Protein AF-A0A7U9C4B5-F1 (afdb_monomer)

Sequence (46 aa):
MGTPVEMAPVPDSVRDLVFGKYVIRYSVHASAIIILRVWHGLEGER

Organism: NCBI:txid1072583

pLDDT: mean 88.36, std 11.2, range [49.97, 96.88]

Mean predicted aligned error: 4.56 Å

Foldseek 3Di:
DFDWDPPPPDTPQWGWDDDPQKIWIWGDDPPDIGTDDIDGNCPPVD

Solvent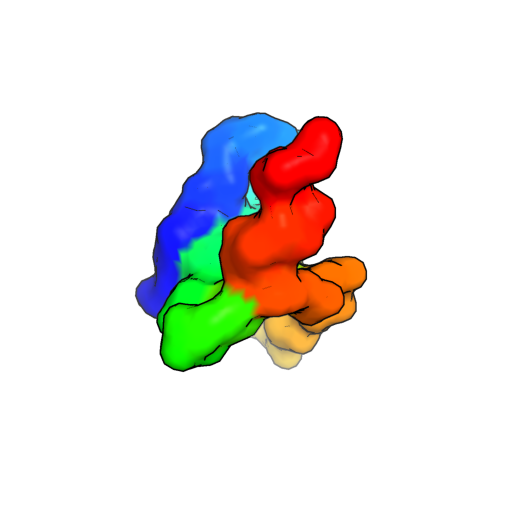-accessible surface area (backbone atoms only — not comparable to full-atom values): 2870 Å² total; per-residue (Å²): 133,59,49,64,42,84,87,38,97,47,82,76,33,29,30,39,38,80,56,92,63,33,37,37,33,30,36,64,54,100,88,49,75,46,82,75,47,76,47,53,68,70,77,74,78,122

Secondary structure (DSSP, 8-state):
--EE-TT-SSTTSEEEEEETTEEEEEEEETTEEEEEEEEETTTT--

InterPro domains:
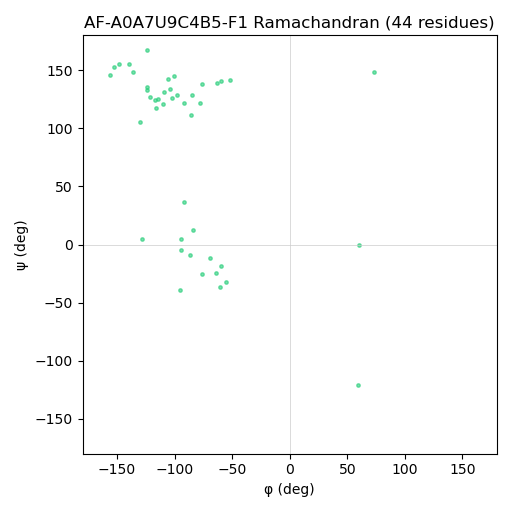  IPR007712 Toxin-antitoxin system, RelE/ParE toxin family [PF05016] (11-41)
  IPR035093 Toxin-antitoxin system, RelE/ParE toxin domain superfamily [G3DSA:3.30.2310.20] (1-44)

Structure (mmCIF, N/CA/C/O backbone):
data_AF-A0A7U9C4B5-F1
#
_entry.id   AF-A0A7U9C4B5-F1
#
loop_
_atom_site.group_PDB
_atom_site.id
_atom_site.type_symbol
_atom_site.label_atom_id
_atom_site.label_alt_id
_atom_site.label_comp_id
_atom_site.label_asym_id
_atom_site.label_entity_id
_atom_site.label_seq_id
_atom_site.pdbx_PDB_ins_code
_atom_site.Cartn_x
_atom_site.Cartn_y
_atom_site.Cartn_z
_atom_site.occupancy
_atom_site.B_iso_or_equiv
_atom_site.auth_seq_id
_atom_site.auth_comp_id
_atom_site.auth_asym_id
_atom_site.auth_atom_id
_atom_site.pdbx_PDB_model_num
ATOM 1 N N . MET A 1 1 ? -4.998 3.829 -11.183 1.00 76.00 1 MET A N 1
ATOM 2 C CA . MET A 1 1 ? -5.677 3.369 -9.951 1.00 76.00 1 MET A CA 1
ATOM 3 C C . MET A 1 1 ? -4.623 3.263 -8.850 1.00 76.00 1 MET A C 1
ATOM 5 O O . MET A 1 1 ? -3.571 2.700 -9.122 1.00 76.00 1 MET A O 1
ATOM 9 N N . GLY A 1 2 ? -4.869 3.865 -7.678 1.00 82.38 2 GLY A N 1
ATOM 10 C CA . GLY A 1 2 ? -3.935 3.952 -6.536 1.00 82.38 2 GLY A CA 1
ATOM 11 C C . GLY A 1 2 ? -2.758 4.928 -6.708 1.00 82.38 2 GLY A C 1
ATOM 12 O O . GLY A 1 2 ? -2.270 5.120 -7.824 1.00 82.38 2 GLY A O 1
ATOM 13 N N . THR A 1 3 ? -2.301 5.517 -5.602 1.00 91.56 3 THR A N 1
ATOM 14 C CA . THR A 1 3 ? -1.119 6.393 -5.532 1.00 91.56 3 THR A CA 1
ATOM 15 C C . THR A 1 3 ? 0.141 5.535 -5.372 1.00 91.56 3 THR A C 1
ATOM 17 O O . THR A 1 3 ? 0.149 4.668 -4.496 1.00 91.56 3 THR A O 1
ATOM 20 N N . PRO A 1 4 ? 1.192 5.716 -6.194 1.00 92.25 4 PRO A N 1
ATOM 21 C CA . PRO A 1 4 ? 2.453 4.994 -6.024 1.00 92.25 4 PRO A CA 1
ATOM 22 C C . PRO A 1 4 ? 3.089 5.266 -4.658 1.00 92.25 4 PRO A C 1
ATOM 24 O O . PRO A 1 4 ? 3.080 6.396 -4.176 1.00 92.25 4 PRO A O 1
ATOM 27 N N . VAL A 1 5 ? 3.670 4.234 -4.047 1.00 91.88 5 VAL A N 1
ATOM 28 C CA . VAL A 1 5 ? 4.480 4.387 -2.833 1.00 91.88 5 VAL A CA 1
ATOM 29 C C . VAL A 1 5 ? 5.909 4.728 -3.247 1.00 91.88 5 VAL A C 1
ATOM 31 O O . VAL A 1 5 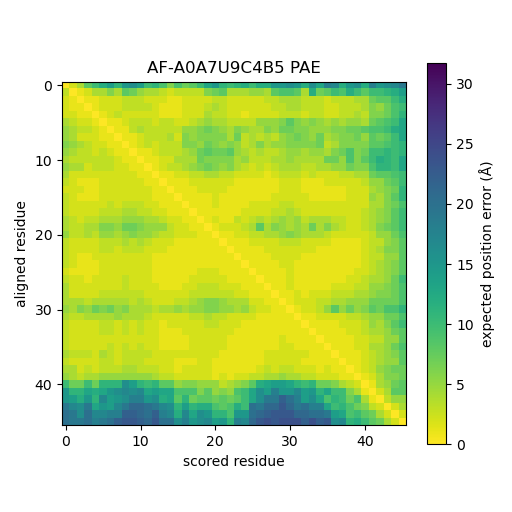? 6.603 3.883 -3.805 1.00 91.88 5 VAL A O 1
ATOM 34 N N . GLU A 1 6 ? 6.359 5.951 -2.963 1.00 88.88 6 GLU A N 1
ATOM 35 C CA . GLU A 1 6 ? 7.653 6.473 -3.442 1.00 88.88 6 GLU A CA 1
ATOM 36 C C . GLU A 1 6 ? 8.863 5.662 -2.959 1.00 88.88 6 GLU A C 1
ATOM 38 O O . GLU A 1 6 ? 9.806 5.450 -3.713 1.00 88.88 6 GLU A O 1
ATOM 43 N N . MET A 1 7 ? 8.825 5.152 -1.725 1.00 88.69 7 MET A N 1
ATOM 44 C CA . MET A 1 7 ? 9.914 4.339 -1.165 1.00 88.69 7 MET A CA 1
ATOM 45 C C . MET A 1 7 ? 9.842 2.854 -1.556 1.00 88.69 7 MET A C 1
ATOM 47 O O . MET A 1 7 ? 10.494 2.018 -0.926 1.00 88.69 7 MET A O 1
ATOM 51 N N . ALA A 1 8 ? 9.009 2.483 -2.533 1.00 88.06 8 ALA A N 1
ATOM 52 C CA . ALA A 1 8 ? 8.969 1.110 -3.010 1.00 88.06 8 ALA A CA 1
ATOM 53 C C . ALA A 1 8 ? 10.328 0.726 -3.633 1.00 88.06 8 ALA A C 1
ATOM 55 O O . ALA A 1 8 ? 10.904 1.516 -4.379 1.00 88.06 8 ALA A O 1
ATOM 56 N N . PRO A 1 9 ? 10.835 -0.496 -3.384 1.00 85.62 9 PRO A N 1
ATOM 57 C CA . PRO A 1 9 ? 12.126 -0.936 -3.921 1.00 85.62 9 PRO A CA 1
ATOM 58 C C . PRO A 1 9 ? 12.133 -1.010 -5.454 1.00 85.62 9 PRO A C 1
ATOM 60 O O . PRO A 1 9 ? 13.186 -0.904 -6.075 1.00 85.62 9 PRO A O 1
ATOM 63 N N . VAL A 1 10 ? 10.955 -1.184 -6.061 1.00 89.25 10 VAL A N 1
ATOM 64 C CA . VAL A 1 10 ? 10.743 -1.089 -7.505 1.00 89.25 10 VAL A CA 1
ATOM 65 C C . VAL A 1 10 ? 9.705 0.007 -7.757 1.00 89.25 10 VAL A C 1
ATOM 67 O O . VAL A 1 10 ? 8.614 -0.071 -7.172 1.00 89.25 10 VAL A O 1
ATOM 70 N N . PRO A 1 11 ? 9.995 1.002 -8.615 1.00 87.25 11 PRO A N 1
ATOM 71 C CA . PRO A 1 11 ? 9.038 2.049 -8.957 1.00 87.25 11 PRO A CA 1
ATOM 72 C C . PRO A 1 11 ? 7.697 1.468 -9.413 1.00 87.25 11 PRO A C 1
ATOM 74 O O . PRO A 1 11 ? 7.657 0.437 -10.083 1.00 87.25 11 PRO A O 1
ATOM 77 N N . ASP A 1 12 ? 6.598 2.109 -9.012 1.00 84.56 12 ASP A N 1
ATOM 78 C CA . ASP A 1 12 ? 5.218 1.748 -9.380 1.00 84.56 12 ASP A CA 1
ATOM 79 C C . ASP A 1 12 ? 4.725 0.343 -8.977 1.00 84.56 12 ASP A C 1
ATOM 81 O O . ASP A 1 12 ? 3.559 0.013 -9.229 1.00 84.56 12 ASP A O 1
ATOM 85 N N . SER A 1 13 ? 5.566 -0.465 -8.322 1.00 93.31 13 SER A N 1
ATOM 86 C CA . SER A 1 13 ? 5.245 -1.845 -7.934 1.00 93.31 1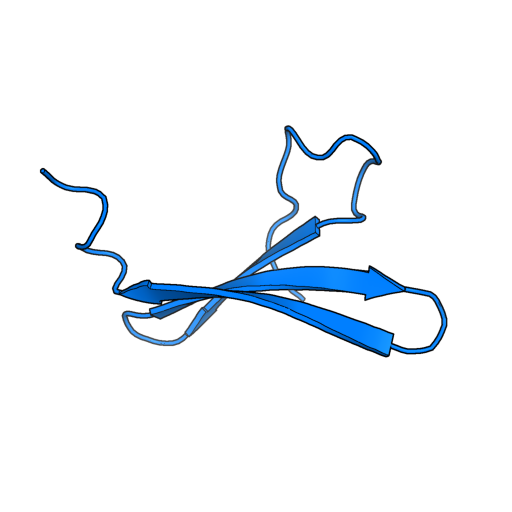3 SER A CA 1
ATOM 87 C C . SER A 1 13 ? 4.311 -1.941 -6.730 1.00 93.31 13 SER A C 1
ATOM 89 O O . SER A 1 13 ? 3.586 -2.926 -6.610 1.00 93.31 13 SER A O 1
ATOM 91 N N . VAL A 1 14 ? 4.300 -0.926 -5.859 1.00 95.75 14 VAL A N 1
ATOM 92 C CA . VAL A 1 14 ? 3.454 -0.850 -4.661 1.00 95.75 14 VAL A CA 1
ATOM 93 C C . VAL A 1 14 ? 2.630 0.428 -4.700 1.00 95.75 14 VAL A C 1
ATOM 95 O O . VAL A 1 14 ? 3.139 1.504 -5.019 1.00 95.75 14 VAL A O 1
ATOM 98 N N . ARG A 1 15 ? 1.342 0.307 -4.377 1.00 95.19 15 ARG A N 1
ATOM 99 C CA . ARG A 1 15 ? 0.367 1.395 -4.449 1.00 95.19 15 ARG A CA 1
ATOM 100 C C . ARG A 1 15 ? -0.519 1.421 -3.214 1.00 95.19 15 ARG A C 1
ATOM 102 O O . ARG A 1 15 ? -0.855 0.370 -2.668 1.00 95.19 15 ARG A O 1
ATOM 109 N N . ASP A 1 16 ? -0.944 2.623 -2.848 1.00 94.81 16 ASP A N 1
ATOM 110 C CA . ASP A 1 16 ? -1.964 2.863 -1.835 1.00 94.81 16 ASP A CA 1
ATOM 111 C C . ASP A 1 16 ? -3.293 3.247 -2.501 1.00 94.81 16 ASP A C 1
ATOM 113 O O . ASP A 1 16 ? -3.352 4.074 -3.415 1.00 94.81 16 ASP A O 1
ATOM 117 N N . LEU A 1 17 ? -4.384 2.637 -2.045 1.00 94.44 17 LEU A N 1
ATOM 118 C CA . LEU A 1 17 ? -5.755 2.994 -2.397 1.00 94.44 17 LEU A CA 1
ATOM 119 C C . LEU A 1 17 ? -6.483 3.458 -1.138 1.00 94.44 17 LEU A C 1
ATOM 121 O O . LEU A 1 17 ? -6.565 2.720 -0.159 1.00 94.44 17 LEU A O 1
ATOM 125 N N . VAL A 1 18 ? -7.043 4.665 -1.191 1.00 92.06 18 VAL A N 1
ATOM 126 C CA . VAL A 1 18 ? -7.916 5.186 -0.136 1.00 92.06 18 VAL A CA 1
ATOM 127 C C . VAL A 1 18 ? -9.358 4.837 -0.483 1.00 92.06 18 VAL A C 1
ATOM 129 O O . VAL A 1 18 ? -9.859 5.222 -1.540 1.00 92.06 18 VAL A O 1
ATOM 132 N N . PHE A 1 19 ? -10.022 4.106 0.409 1.00 90.69 19 PHE A N 1
ATOM 133 C CA . PHE A 1 19 ? -11.433 3.758 0.295 1.00 90.69 19 PHE A CA 1
ATOM 134 C C . PHE A 1 19 ? -12.157 4.090 1.603 1.00 90.69 19 PHE A C 1
A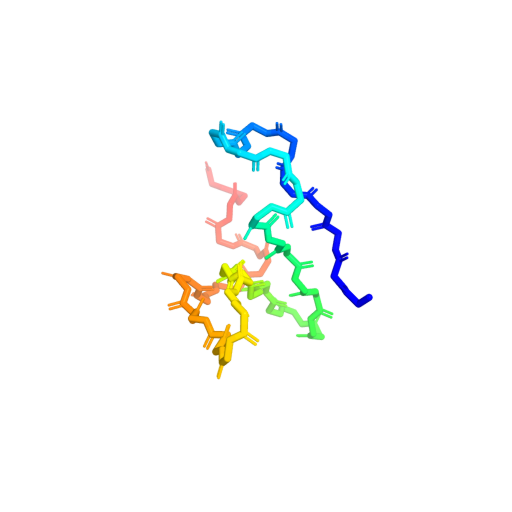TOM 136 O O . PHE A 1 19 ? -12.010 3.408 2.620 1.00 90.69 19 PHE A O 1
ATOM 143 N N . GLY A 1 20 ? -12.933 5.177 1.589 1.00 91.00 20 GLY A N 1
ATOM 144 C CA . GLY A 1 20 ? -13.541 5.719 2.802 1.00 91.00 20 GLY A CA 1
ATOM 145 C C . GLY A 1 20 ? -12.470 6.103 3.825 1.00 91.00 20 GLY A C 1
ATOM 146 O O . GLY A 1 20 ? -11.605 6.923 3.537 1.00 91.00 20 GLY A O 1
ATOM 147 N N . LYS A 1 21 ? -12.523 5.496 5.016 1.00 91.38 21 LYS A N 1
ATOM 148 C CA . LYS A 1 21 ? -11.528 5.695 6.084 1.00 91.38 21 LYS A CA 1
ATOM 149 C C . LYS A 1 21 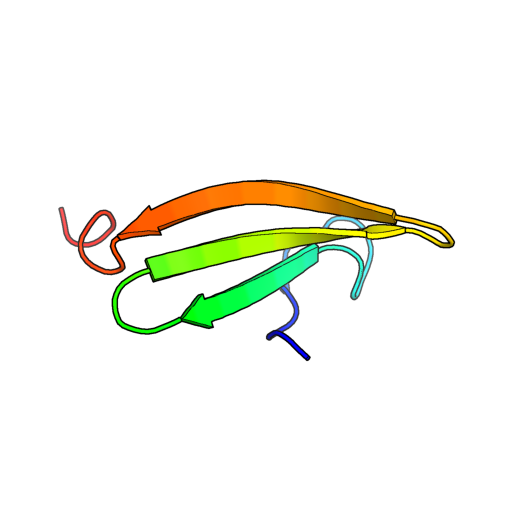? -10.416 4.647 6.095 1.00 91.38 21 LYS A C 1
ATOM 151 O O . LYS A 1 21 ? -9.609 4.646 7.017 1.00 91.38 21 LYS A O 1
ATOM 156 N N . TYR A 1 22 ? -10.381 3.741 5.125 1.00 93.88 22 TYR A N 1
ATOM 157 C CA . TYR A 1 22 ? -9.374 2.691 5.061 1.00 93.88 22 TYR A CA 1
ATOM 158 C C . TYR A 1 22 ? -8.350 2.992 3.978 1.00 93.88 22 TYR A C 1
ATOM 160 O O . TYR A 1 22 ? -8.685 3.484 2.898 1.00 93.88 22 TYR A O 1
ATOM 168 N N . VAL A 1 23 ? -7.101 2.654 4.272 1.00 93.69 23 VAL A N 1
ATOM 169 C CA . VAL A 1 23 ? -6.015 2.634 3.302 1.00 93.69 23 VAL A CA 1
ATOM 170 C C . VAL A 1 23 ? -5.649 1.182 3.035 1.00 93.69 23 VAL A C 1
ATOM 172 O O . VAL A 1 23 ? -5.493 0.377 3.956 1.00 93.69 23 VAL A O 1
ATOM 175 N N . ILE A 1 24 ? -5.547 0.846 1.755 1.00 95.94 24 ILE A N 1
ATOM 176 C CA . ILE A 1 24 ? -5.182 -0.478 1.267 1.00 95.94 24 ILE A CA 1
ATOM 177 C C . ILE A 1 24 ? -3.860 -0.336 0.524 1.00 95.94 24 ILE A C 1
ATOM 179 O O . ILE A 1 24 ? -3.808 0.335 -0.506 1.00 95.94 24 ILE A O 1
ATOM 183 N N . ARG A 1 25 ? -2.812 -1.001 1.012 1.00 95.56 25 ARG A N 1
ATOM 184 C CA . ARG A 1 25 ? -1.532 -1.121 0.311 1.00 95.56 25 ARG A CA 1
ATOM 185 C C . ARG A 1 25 ? -1.464 -2.448 -0.414 1.00 95.56 25 ARG A C 1
ATOM 187 O O . ARG A 1 25 ? -1.657 -3.495 0.205 1.00 95.56 25 ARG A O 1
ATOM 194 N N . TYR A 1 26 ? -1.145 -2.413 -1.698 1.00 96.88 26 TYR A N 1
ATOM 195 C CA . TYR A 1 26 ? -1.042 -3.604 -2.533 1.00 96.88 26 TYR A CA 1
ATOM 196 C C . TYR A 1 26 ? 0.143 -3.525 -3.489 1.00 96.88 26 TYR A C 1
ATOM 198 O O . TYR A 1 26 ? 0.584 -2.433 -3.851 1.00 96.88 26 TYR A O 1
ATOM 206 N N . SER A 1 27 ? 0.643 -4.686 -3.909 1.00 96.19 27 SER A N 1
ATOM 207 C CA . SER A 1 27 ? 1.604 -4.797 -5.002 1.00 96.19 27 SER A CA 1
ATOM 208 C C . SER A 1 27 ? 0.929 -5.229 -6.301 1.00 96.19 27 SER A C 1
ATOM 210 O O . SER A 1 27 ? -0.028 -6.011 -6.301 1.00 96.19 27 SER A O 1
ATOM 212 N N . VAL A 1 28 ? 1.431 -4.701 -7.415 1.00 94.50 28 VAL A N 1
ATOM 213 C CA . VAL A 1 28 ? 0.970 -5.028 -8.767 1.00 94.50 28 VAL A CA 1
ATOM 214 C C . VAL A 1 28 ? 1.965 -5.981 -9.420 1.00 94.50 28 VAL A C 1
ATOM 216 O O . VAL A 1 28 ? 3.155 -5.687 -9.514 1.00 94.50 28 VAL A O 1
ATOM 219 N N . HIS A 1 29 ? 1.460 -7.110 -9.906 1.00 93.06 29 HIS A N 1
ATOM 220 C CA . HIS A 1 29 ? 2.200 -8.091 -10.693 1.00 93.06 29 HIS A CA 1
ATOM 221 C C . HIS A 1 29 ? 1.491 -8.319 -12.031 1.00 93.06 29 HIS A C 1
ATOM 223 O O . HIS A 1 29 ? 0.337 -7.932 -12.206 1.00 93.06 29 HIS A O 1
ATOM 229 N N . ALA A 1 30 ? 2.161 -8.984 -12.974 1.00 92.75 30 ALA A N 1
ATOM 230 C CA . ALA A 1 30 ? 1.644 -9.173 -14.332 1.00 92.75 30 ALA A CA 1
ATOM 231 C C . ALA A 1 30 ? 0.253 -9.839 -14.395 1.00 92.75 30 ALA A C 1
ATOM 233 O O . ALA A 1 30 ? -0.527 -9.537 -15.292 1.00 92.75 30 ALA A O 1
ATOM 234 N N . SER A 1 31 ? -0.069 -10.726 -13.448 1.00 95.81 31 SER A N 1
ATOM 235 C CA . SER A 1 31 ? -1.323 -11.494 -13.431 1.00 95.81 31 SER A CA 1
ATOM 236 C C . SER A 1 31 ? -2.090 -11.407 -12.110 1.00 95.81 31 SER A C 1
ATOM 238 O O . SER A 1 31 ? -3.071 -12.126 -11.930 1.00 95.81 31 SER A O 1
ATOM 240 N N . ALA A 1 32 ? -1.627 -10.595 -11.156 1.00 94.50 32 ALA A N 1
ATOM 241 C CA . ALA A 1 32 ? -2.181 -10.576 -9.808 1.00 94.50 32 ALA A CA 1
ATOM 242 C C . ALA A 1 32 ? -2.001 -9.223 -9.119 1.00 94.50 32 ALA A C 1
ATOM 244 O O . ALA A 1 32 ? -1.038 -8.494 -9.359 1.00 94.50 32 ALA A O 1
ATOM 245 N N . ILE A 1 33 ? -2.916 -8.945 -8.194 1.00 95.69 33 ILE A N 1
ATOM 246 C CA . ILE A 1 33 ? -2.795 -7.882 -7.202 1.00 95.69 33 ILE A CA 1
ATOM 247 C C . ILE A 1 33 ? -2.715 -8.559 -5.838 1.00 95.69 33 ILE A C 1
ATOM 249 O O . ILE A 1 33 ? -3.589 -9.355 -5.496 1.00 95.69 33 ILE A O 1
ATOM 253 N N . ILE A 1 34 ? -1.67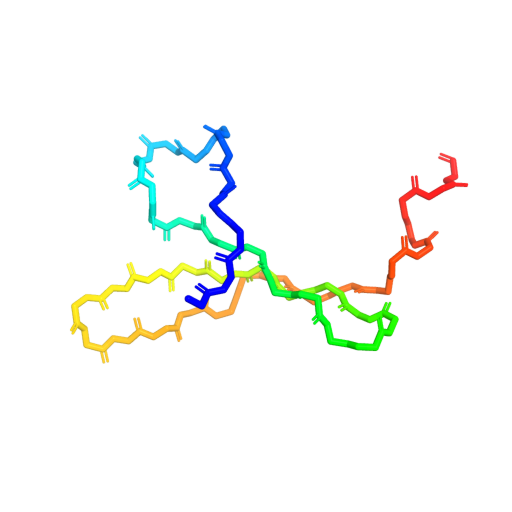3 -8.253 -5.069 1.00 96.69 34 ILE A N 1
ATOM 254 C CA . ILE A 1 34 ? -1.463 -8.838 -3.742 1.00 96.69 34 ILE A CA 1
ATOM 255 C C . ILE A 1 34 ? -1.681 -7.747 -2.701 1.00 96.69 34 ILE A C 1
ATOM 257 O O . ILE A 1 34 ? -0.996 -6.726 -2.714 1.00 96.69 34 ILE A O 1
ATOM 261 N N . ILE A 1 35 ? -2.631 -7.955 -1.789 1.00 96.75 35 ILE A N 1
ATOM 262 C CA . ILE A 1 35 ? -2.872 -7.028 -0.679 1.00 96.75 35 ILE A CA 1
ATOM 263 C C . ILE A 1 35 ? -1.800 -7.248 0.389 1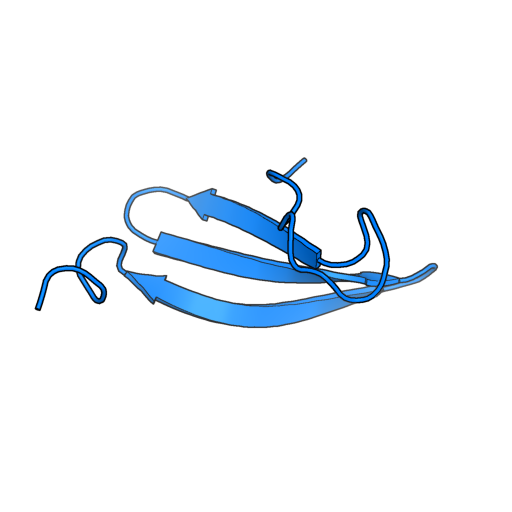.00 96.75 35 ILE A C 1
ATOM 265 O O . ILE A 1 35 ? -1.659 -8.350 0.911 1.00 96.75 35 ILE A O 1
ATOM 269 N N . LEU A 1 36 ? -1.055 -6.193 0.715 1.00 95.50 36 LEU A N 1
ATOM 270 C CA . LEU A 1 36 ? 0.029 -6.229 1.696 1.00 95.50 36 LEU A CA 1
ATOM 271 C C . LEU A 1 36 ? -0.444 -5.774 3.079 1.00 95.50 36 LEU A C 1
ATOM 273 O O . LEU A 1 36 ? -0.022 -6.328 4.091 1.00 95.50 36 LEU A O 1
ATOM 277 N N . ARG A 1 37 ? -1.310 -4.753 3.138 1.00 94.69 37 ARG A N 1
ATOM 278 C CA . ARG A 1 37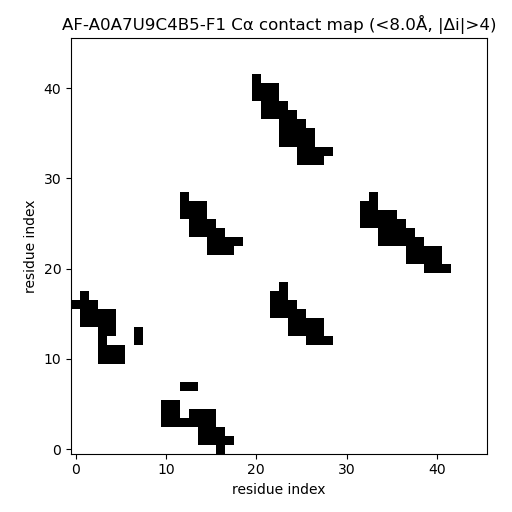 ? -1.867 -4.237 4.395 1.00 94.69 37 ARG A CA 1
ATOM 279 C C . ARG A 1 37 ? -3.196 -3.526 4.161 1.00 94.69 37 ARG A C 1
ATOM 281 O O . ARG A 1 37 ? -3.361 -2.833 3.160 1.00 94.69 37 ARG A O 1
ATOM 288 N N . VAL A 1 38 ? -4.094 -3.636 5.136 1.00 94.88 38 VAL A N 1
ATOM 289 C CA . VAL A 1 38 ? -5.284 -2.789 5.279 1.00 94.88 38 VAL A CA 1
ATOM 290 C C . VAL A 1 38 ? -5.241 -2.157 6.664 1.00 94.88 38 VAL A C 1
ATOM 292 O O . VAL A 1 38 ? -4.955 -2.853 7.636 1.00 94.88 38 VAL A O 1
ATOM 295 N N . TRP A 1 39 ? -5.478 -0.852 6.757 1.00 94.81 39 TRP A N 1
ATOM 296 C CA . TRP A 1 39 ? -5.536 -0.140 8.036 1.00 94.81 39 TRP A CA 1
ATOM 297 C C . TRP A 1 39 ? -6.518 1.025 7.974 1.00 94.81 39 TRP A C 1
ATOM 299 O O . TRP A 1 39 ? -6.809 1.547 6.895 1.00 94.81 39 TRP A O 1
ATOM 309 N N . HIS A 1 40 ? -7.047 1.435 9.124 1.00 93.19 40 HIS A N 1
ATOM 310 C CA . HIS A 1 40 ? -7.845 2.651 9.222 1.00 93.19 40 HIS A CA 1
ATOM 311 C C . HIS A 1 40 ? -6.923 3.884 9.199 1.00 93.19 40 HIS A C 1
ATOM 313 O O . HIS A 1 40 ? -5.886 3.900 9.855 1.00 93.19 40 HIS A O 1
ATOM 319 N N . GLY A 1 41 ? -7.286 4.946 8.477 1.00 76.44 41 GLY A N 1
ATOM 320 C CA . GLY A 1 41 ? -6.436 6.123 8.236 1.00 76.44 41 GLY A CA 1
ATOM 321 C C . GLY A 1 41 ? -5.989 6.879 9.495 1.00 76.44 41 GLY A C 1
ATOM 322 O O . GLY A 1 41 ? -4.995 7.590 9.449 1.00 76.44 41 GLY A O 1
ATOM 323 N N . LEU A 1 42 ? -6.674 6.667 10.623 1.00 65.75 42 LEU A N 1
ATOM 324 C CA . LEU A 1 42 ? -6.330 7.228 11.940 1.00 65.75 42 LEU A CA 1
ATOM 325 C C . LEU A 1 42 ? -5.329 6.371 12.740 1.00 65.75 42 LEU A C 1
ATOM 327 O O . LEU A 1 42 ? -4.848 6.805 13.779 1.00 65.75 42 LEU A O 1
ATOM 331 N N . GLU A 1 43 ? -4.999 5.153 12.297 1.00 63.84 43 GLU A N 1
ATOM 332 C CA . GLU A 1 43 ? -4.081 4.262 13.032 1.00 63.84 43 GLU A CA 1
ATOM 333 C C . GLU A 1 43 ? -2.623 4.759 13.044 1.00 63.84 43 GLU A C 1
ATOM 335 O O . GLU A 1 43 ? -1.809 4.225 13.793 1.00 63.84 43 GLU A O 1
ATOM 340 N N . GLY A 1 44 ? -2.282 5.763 12.226 1.00 60.44 44 GLY A N 1
ATOM 341 C CA . GLY A 1 44 ? -0.959 6.398 12.196 1.00 60.44 44 GLY A CA 1
ATOM 342 C C . GLY A 1 44 ? -0.819 7.657 13.061 1.00 60.44 44 GLY A C 1
ATOM 343 O O . GLY A 1 44 ? 0.283 8.186 13.142 1.00 60.44 44 GLY A O 1
ATOM 344 N N . GLU A 1 45 ? -1.894 8.148 13.690 1.00 58.22 45 GLU A N 1
ATOM 345 C CA . GLU A 1 45 ? -1.908 9.412 14.453 1.00 58.22 45 GLU A CA 1
ATOM 346 C C . GLU A 1 45 ? -1.604 9.233 15.954 1.00 58.22 45 GLU A C 1
ATOM 348 O O . GLU A 1 45 ? -2.210 9.899 16.795 1.00 58.22 45 GLU A O 1
ATOM 353 N N . ARG A 1 46 ? -0.699 8.320 16.324 1.00 49.97 46 ARG A N 1
ATOM 354 C CA . ARG A 1 46 ? -0.353 8.087 17.734 1.00 49.97 46 ARG A CA 1
ATOM 355 C C . ARG A 1 46 ? 1.084 8.461 18.064 1.00 49.97 46 ARG A C 1
ATOM 357 O O . ARG A 1 46 ? 1.981 8.073 17.288 1.00 49.97 46 ARG A O 1
#

Nearest PDB structures (foldseek):
  6x0a-assembly17_Q  TM=8.002E-01  e=3.455E-01  Mesorhizobium opportunistum WSM2075
  3bpq-assembly1_B  TM=7.013E-01  e=3.054E-01  Methanocaldococcus jannaschii DSM 2661
  7ycu-assembly1_C-2  TM=7.158E-01  e=4.420E-01  Pseudoalteromonas rubra
  8bbg-assembly1_A  TM=6.792E-01  e=1.940E+00  Homo sapiens
  8bbf-assembly1_A  TM=6.592E-01  e=2.482E+00  Homo sapiens

Radius of gyration: 11.06 Å; Cα contacts (8 Å, |Δi|>4): 76; chains: 1; bounding box: 26×21×32 Å